Protein AF-A0A966MYA4-F1 (afdb_monomer_lite)

pLDDT: mean 76.81, std 16.51, range [45.25, 95.94]

Radius of gyration: 13.58 Å; chains: 1; bounding box: 20×44×16 Å

Secondary structure (DSSP, 8-state):
------EE-TTT--EE-TT-SB-TTT-PBP--------------

Foldseek 3Di:
DDPQDWFADPVPRDIHHLPDQADPPPRHGTDRPPPPPPPPPPDD

Structure (mmCIF, N/CA/C/O backbone):
data_AF-A0A966MYA4-F1
#
_entry.id   AF-A0A966MYA4-F1
#
loop_
_atom_site.group_PDB
_atom_site.id
_atom_site.type_symbol
_atom_site.label_atom_id
_atom_site.label_alt_id
_atom_site.label_comp_id
_atom_site.label_asym_id
_atom_site.label_entity_id
_atom_site.label_seq_id
_atom_site.pdbx_PDB_ins_code
_atom_site.Cartn_x
_atom_site.Cartn_y
_atom_site.Cartn_z
_atom_site.occupancy
_atom_site.B_iso_or_equiv
_atom_site.auth_seq_id
_atom_site.auth_comp_id
_atom_site.auth_asym_id
_atom_site.auth_atom_id
_atom_site.pdbx_PDB_model_num
ATOM 1 N N . MET A 1 1 ? 4.402 -24.196 -2.237 1.00 45.25 1 MET A N 1
ATOM 2 C CA . MET A 1 1 ? 4.238 -23.221 -1.137 1.00 45.25 1 MET A CA 1
ATOM 3 C C . MET A 1 1 ? 5.133 -22.021 -1.424 1.00 45.25 1 MET A C 1
ATOM 5 O O . MET A 1 1 ? 6.324 -22.154 -1.221 1.00 45.25 1 MET A O 1
ATOM 9 N N . ASN A 1 2 ? 4.627 -20.913 -1.984 1.00 47.00 2 ASN A N 1
ATOM 10 C CA . ASN A 1 2 ? 5.379 -19.642 -2.015 1.00 47.00 2 ASN A CA 1
ATOM 11 C C . ASN A 1 2 ? 4.482 -18.445 -2.378 1.00 47.00 2 ASN A C 1
ATOM 13 O O . ASN A 1 2 ? 4.683 -17.765 -3.384 1.00 47.00 2 ASN A O 1
ATOM 17 N N . GLN A 1 3 ? 3.447 -18.198 -1.575 1.00 57.66 3 GLN A N 1
ATOM 18 C CA . GLN A 1 3 ? 2.615 -17.009 -1.754 1.00 57.66 3 GLN A CA 1
ATOM 19 C C . GLN A 1 3 ? 3.380 -15.792 -1.227 1.00 57.66 3 GLN A C 1
ATOM 21 O O . GLN A 1 3 ? 3.303 -15.457 -0.048 1.00 57.66 3 GLN A O 1
ATOM 26 N N . ARG A 1 4 ? 4.141 -15.134 -2.107 1.00 64.69 4 ARG A N 1
ATOM 27 C CA . ARG A 1 4 ? 4.642 -13.777 -1.869 1.00 64.69 4 ARG A CA 1
ATOM 28 C C . ARG A 1 4 ? 3.438 -12.829 -1.862 1.00 64.69 4 ARG A C 1
ATOM 30 O O . ARG A 1 4 ? 3.109 -12.228 -2.881 1.00 64.69 4 ARG A O 1
ATOM 37 N N . GLN A 1 5 ? 2.725 -12.783 -0.740 1.00 75.19 5 GLN A N 1
ATOM 38 C CA . GLN A 1 5 ? 1.631 -11.844 -0.522 1.00 75.19 5 GLN A CA 1
ATOM 39 C C . GLN A 1 5 ? 2.219 -10.435 -0.515 1.00 75.19 5 GLN A C 1
ATOM 41 O O . GLN A 1 5 ? 3.132 -10.154 0.252 1.00 75.19 5 GLN A O 1
ATOM 46 N N . TYR A 1 6 ? 1.709 -9.564 -1.376 1.00 82.12 6 TYR A N 1
ATOM 47 C CA . TYR A 1 6 ? 2.014 -8.138 -1.380 1.00 82.12 6 TYR A CA 1
ATOM 48 C C . TYR A 1 6 ? 0.710 -7.377 -1.198 1.00 82.12 6 TYR A C 1
ATOM 50 O O . TYR A 1 6 ? -0.339 -7.839 -1.645 1.00 82.12 6 TYR A O 1
ATOM 58 N N . VAL A 1 7 ? 0.788 -6.210 -0.569 1.00 86.62 7 VAL A N 1
ATOM 59 C CA . VAL A 1 7 ? -0.364 -5.326 -0.380 1.00 86.62 7 VAL A CA 1
ATOM 60 C C . VAL A 1 7 ? -0.154 -4.066 -1.194 1.00 86.62 7 VAL A C 1
ATOM 62 O O . VAL A 1 7 ? 0.970 -3.586 -1.335 1.00 86.62 7 VAL A O 1
ATOM 65 N N . TYR A 1 8 ? -1.228 -3.529 -1.749 1.00 89.62 8 TYR A N 1
ATOM 66 C CA . TYR A 1 8 ? -1.174 -2.275 -2.485 1.00 89.62 8 TYR A CA 1
ATOM 67 C C . TYR A 1 8 ? -1.858 -1.196 -1.668 1.00 89.62 8 TYR A C 1
ATOM 69 O O . TYR A 1 8 ? -2.898 -1.430 -1.055 1.00 89.62 8 TYR A O 1
ATOM 77 N N . CYS A 1 9 ? -1.251 -0.016 -1.641 1.00 92.56 9 CYS A N 1
ATOM 78 C CA . CYS A 1 9 ? -1.839 1.125 -0.968 1.00 92.56 9 CYS A CA 1
ATOM 79 C C . CYS A 1 9 ? -3.099 1.575 -1.714 1.00 92.56 9 CYS A C 1
ATOM 81 O O . CYS A 1 9 ? -3.042 1.850 -2.909 1.00 92.56 9 CYS A O 1
ATOM 83 N N . ASN A 1 10 ? -4.215 1.700 -1.002 1.00 88.31 10 ASN A N 1
ATOM 84 C CA . ASN A 1 10 ? -5.472 2.222 -1.546 1.00 88.31 10 ASN A CA 1
ATOM 85 C C . ASN A 1 10 ? -5.424 3.734 -1.843 1.00 88.31 10 ASN A C 1
ATOM 87 O O . ASN A 1 10 ? -6.226 4.215 -2.634 1.00 88.31 10 ASN A O 1
ATOM 91 N N . ALA A 1 11 ? -4.486 4.469 -1.239 1.00 92.06 11 ALA A N 1
ATOM 92 C CA . ALA A 1 11 ? -4.345 5.909 -1.430 1.00 92.06 11 ALA A CA 1
ATOM 93 C C . ALA A 1 11 ? -3.474 6.270 -2.644 1.00 92.06 11 ALA A C 1
ATOM 95 O O . ALA A 1 11 ? -3.792 7.207 -3.368 1.00 92.06 11 ALA A O 1
ATOM 96 N N . CYS A 1 12 ? -2.367 5.551 -2.870 1.00 94.62 12 CYS A N 1
ATOM 97 C CA . CYS A 1 12 ? -1.391 5.892 -3.918 1.00 94.62 12 CYS A CA 1
ATOM 98 C C . CYS A 1 12 ? -1.063 4.751 -4.894 1.00 94.62 12 CYS A C 1
ATOM 100 O O . CYS A 1 12 ? -0.339 4.966 -5.861 1.00 94.62 12 CYS A O 1
ATOM 102 N N . GLY A 1 13 ? -1.530 3.525 -4.639 1.00 91.69 13 GLY A N 1
ATOM 103 C CA . GLY A 1 13 ? -1.247 2.353 -5.475 1.00 91.69 13 GLY A CA 1
ATOM 104 C C . GLY A 1 13 ? 0.134 1.718 -5.274 1.00 91.69 13 GLY A C 1
ATOM 105 O O . GLY A 1 13 ? 0.444 0.718 -5.921 1.00 91.69 13 GLY A O 1
ATOM 106 N N .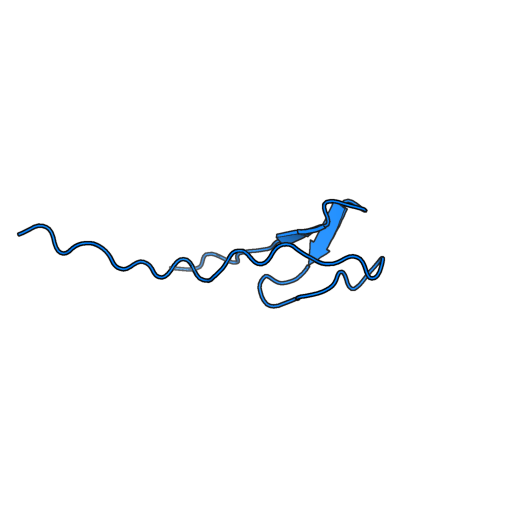 HIS A 1 14 ? 0.978 2.242 -4.376 1.00 94.19 14 HIS A N 1
ATOM 107 C CA . HIS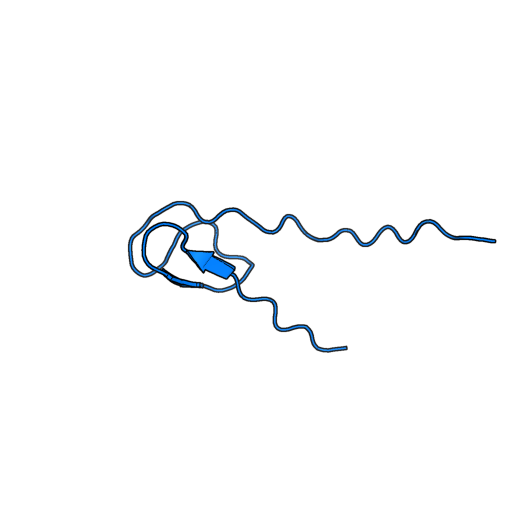 A 1 14 ? 2.314 1.684 -4.152 1.00 94.19 14 HIS A CA 1
ATOM 108 C C . HIS A 1 14 ? 2.249 0.255 -3.597 1.00 94.19 14 HIS A C 1
ATOM 110 O O . HIS A 1 14 ? 1.435 -0.053 -2.720 1.00 94.19 14 HIS A O 1
ATOM 116 N N . ARG A 1 15 ? 3.140 -0.617 -4.079 1.00 91.44 15 ARG A N 1
ATOM 117 C CA . ARG A 1 15 ? 3.270 -1.992 -3.592 1.00 91.44 15 ARG A CA 1
ATOM 118 C C . ARG A 1 15 ? 4.099 -2.000 -2.313 1.00 91.44 15 ARG A C 1
ATOM 120 O O . ARG A 1 15 ? 5.250 -1.588 -2.318 1.00 91.44 15 ARG A O 1
ATOM 127 N N . ASN A 1 16 ? 3.531 -2.524 -1.241 1.00 91.00 16 ASN A N 1
ATOM 128 C CA . ASN A 1 16 ? 4.167 -2.619 0.062 1.00 91.00 16 ASN A CA 1
ATOM 129 C C . ASN A 1 16 ? 4.244 -4.094 0.504 1.00 91.00 16 ASN A C 1
ATOM 131 O O . ASN A 1 16 ? 3.468 -4.939 0.032 1.00 91.00 16 ASN A O 1
ATOM 135 N N . PRO A 1 17 ? 5.193 -4.441 1.389 1.00 87.88 17 PRO A N 1
ATOM 136 C CA . PRO A 1 17 ? 5.252 -5.775 1.968 1.00 87.88 17 PRO A CA 1
ATOM 137 C C . PRO A 1 17 ? 4.019 -6.034 2.851 1.00 87.88 17 PRO A C 1
ATOM 139 O O . PRO A 1 17 ? 3.469 -5.102 3.433 1.00 87.88 17 PRO A O 1
ATOM 142 N N . PRO A 1 18 ? 3.587 -7.295 3.005 1.00 82.38 18 PRO A N 1
ATOM 143 C CA . PRO A 1 18 ? 2.339 -7.642 3.694 1.00 82.38 18 PRO A CA 1
ATOM 144 C C . PRO A 1 18 ? 2.394 -7.365 5.204 1.00 82.38 18 PRO A C 1
ATOM 146 O O . PRO A 1 18 ? 1.363 -7.276 5.862 1.00 82.38 18 PRO A O 1
ATOM 149 N N . SER A 1 19 ? 3.601 -7.223 5.756 1.00 82.12 19 SER A N 1
ATOM 150 C CA . SER A 1 19 ? 3.842 -6.856 7.151 1.00 82.12 19 SER A CA 1
ATOM 151 C C . SER A 1 19 ? 3.850 -5.339 7.387 1.00 82.12 19 SER A C 1
ATOM 153 O O . SER A 1 19 ? 3.925 -4.922 8.541 1.00 82.12 19 SER A O 1
ATOM 155 N N . ALA A 1 20 ? 3.798 -4.509 6.336 1.00 87.00 20 ALA A N 1
ATOM 156 C CA . ALA A 1 20 ? 3.786 -3.057 6.484 1.00 87.00 20 ALA A CA 1
ATOM 157 C C . ALA A 1 20 ? 2.424 -2.565 6.988 1.00 87.00 20 ALA A C 1
ATOM 159 O O . ALA A 1 20 ? 1.386 -2.877 6.412 1.00 87.00 20 ALA A O 1
ATOM 160 N N . THR A 1 21 ? 2.443 -1.759 8.050 1.00 88.25 21 THR A N 1
ATOM 161 C CA . THR A 1 21 ? 1.250 -1.074 8.583 1.00 88.25 21 THR A CA 1
ATOM 162 C C . THR A 1 21 ? 0.990 0.256 7.870 1.00 88.25 21 THR A C 1
ATOM 164 O O . THR A 1 21 ? -0.143 0.721 7.815 1.00 88.25 21 THR A O 1
ATOM 167 N N . PHE A 1 22 ? 2.033 0.864 7.299 1.00 92.00 22 PHE A N 1
ATOM 168 C CA . PHE A 1 22 ? 1.968 2.150 6.609 1.00 92.00 22 PHE A CA 1
ATOM 169 C C . PHE A 1 22 ? 2.666 2.060 5.260 1.00 92.00 22 PHE A C 1
ATOM 171 O O . PHE A 1 22 ? 3.622 1.301 5.091 1.00 92.00 22 PHE A O 1
ATOM 178 N N . CYS A 1 23 ? 2.198 2.849 4.300 1.00 94.19 23 CYS A N 1
ATOM 179 C CA . CYS A 1 23 ? 2.797 2.907 2.985 1.00 94.19 23 CYS A CA 1
ATOM 180 C C . CYS A 1 23 ? 4.147 3.624 3.040 1.00 94.19 23 CYS A C 1
ATOM 182 O O . CYS A 1 23 ? 4.216 4.786 3.429 1.00 94.19 23 CYS A O 1
ATOM 184 N N . SER A 1 24 ? 5.203 2.969 2.557 1.00 93.75 24 SER A N 1
ATOM 185 C CA . SER A 1 24 ? 6.549 3.556 2.504 1.00 93.75 24 SER A CA 1
ATOM 186 C C . SER A 1 24 ? 6.689 4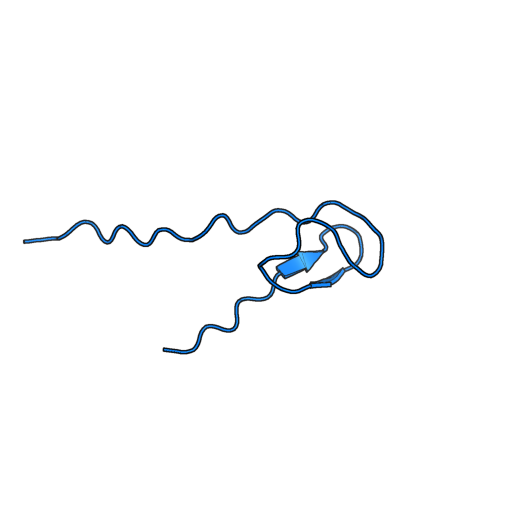.701 1.496 1.00 93.75 24 SER A C 1
ATOM 188 O O . SER A 1 24 ? 7.677 5.422 1.540 1.00 93.75 24 SER A O 1
ATOM 190 N N . ALA A 1 25 ? 5.720 4.871 0.592 1.00 94.38 25 ALA A N 1
ATOM 191 C CA . ALA A 1 25 ? 5.734 5.933 -0.409 1.00 94.38 25 ALA A CA 1
ATOM 192 C C . ALA A 1 25 ? 4.931 7.172 0.014 1.00 94.38 25 ALA A C 1
ATOM 194 O O . ALA A 1 25 ? 5.391 8.288 -0.191 1.00 94.38 25 ALA A O 1
ATOM 195 N N . CYS A 1 26 ? 3.733 6.994 0.585 1.00 95.94 26 CYS A N 1
ATOM 196 C CA . CYS A 1 26 ? 2.837 8.114 0.910 1.00 95.94 26 CYS A CA 1
ATOM 197 C C . CYS A 1 26 ? 2.493 8.259 2.400 1.00 95.94 26 CYS A C 1
ATOM 199 O O . CYS A 1 26 ? 1.828 9.220 2.767 1.00 95.94 26 CYS A O 1
ATOM 201 N N . GLY A 1 27 ? 2.879 7.308 3.256 1.00 93.00 27 GLY A N 1
ATOM 202 C CA . GLY A 1 27 ? 2.581 7.331 4.693 1.00 93.00 27 GLY A CA 1
ATOM 203 C C . GLY A 1 27 ? 1.152 6.934 5.084 1.00 93.00 27 GLY A C 1
ATOM 204 O O . GLY A 1 27 ? 0.855 6.858 6.273 1.00 93.00 27 GLY A O 1
ATOM 205 N N . ALA A 1 28 ? 0.265 6.644 4.125 1.00 93.12 28 ALA A N 1
ATOM 206 C CA . ALA A 1 28 ? -1.103 6.211 4.419 1.00 93.12 28 ALA A CA 1
ATOM 207 C C . ALA A 1 28 ? -1.137 4.840 5.114 1.00 93.12 28 ALA A C 1
ATOM 209 O O . ALA A 1 28 ? -0.281 3.986 4.869 1.00 93.12 28 ALA A O 1
ATOM 210 N N . VAL A 1 29 ? -2.148 4.613 5.953 1.00 90.44 29 VAL A N 1
ATOM 211 C CA . VAL A 1 29 ? -2.358 3.327 6.633 1.00 90.44 29 VAL A CA 1
ATOM 212 C C . VAL A 1 29 ? -2.692 2.254 5.599 1.00 90.44 29 VAL A C 1
ATOM 214 O O . VAL A 1 29 ? -3.583 2.433 4.769 1.00 90.44 29 VAL A O 1
ATOM 217 N N . LEU A 1 30 ? -1.965 1.141 5.640 1.00 88.31 30 LEU A N 1
ATOM 218 C CA . LEU A 1 30 ? -2.260 -0.033 4.831 1.00 88.31 30 LEU A CA 1
ATOM 219 C C . LEU A 1 30 ? -3.212 -0.926 5.613 1.00 88.31 30 LEU A C 1
ATOM 221 O O . LEU A 1 30 ? -2.934 -1.286 6.759 1.00 88.31 30 LEU A O 1
ATOM 225 N N . ASP A 1 31 ? -4.322 -1.296 4.981 1.00 73.44 31 ASP A N 1
ATOM 226 C CA . ASP A 1 31 ? -5.199 -2.320 5.525 1.00 73.44 31 ASP A CA 1
ATOM 227 C C . ASP A 1 31 ? -4.410 -3.632 5.570 1.00 73.44 31 ASP A C 1
ATOM 229 O O . ASP A 1 31 ? -3.965 -4.160 4.545 1.00 73.44 31 ASP A O 1
ATOM 233 N N . LYS A 1 32 ? -4.125 -4.099 6.787 1.00 66.88 32 LYS A N 1
ATOM 234 C CA . LYS A 1 32 ? -3.419 -5.358 6.993 1.00 66.88 32 LYS A CA 1
ATOM 235 C C . LYS A 1 32 ? -4.306 -6.450 6.399 1.00 66.88 32 LYS A C 1
ATOM 237 O O . LYS A 1 32 ? -5.417 -6.617 6.901 1.00 66.88 32 LYS A O 1
ATOM 242 N N . PRO A 1 33 ? -3.831 -7.288 5.460 1.00 59.72 33 PRO A N 1
ATOM 243 C CA . PRO A 1 33 ? -4.402 -8.610 5.321 1.00 59.72 33 PRO A CA 1
ATOM 244 C C . PRO A 1 33 ? -4.021 -9.323 6.613 1.00 59.72 33 PRO A C 1
ATOM 246 O O . PRO A 1 33 ? -2.945 -9.918 6.714 1.00 59.72 33 PRO A O 1
ATOM 249 N N . SER A 1 34 ? -4.864 -9.152 7.639 1.00 53.56 34 SER A N 1
ATOM 250 C CA . SER A 1 34 ? -4.805 -9.900 8.881 1.00 53.56 34 SER A CA 1
ATOM 251 C C . SER A 1 34 ? -4.553 -11.322 8.460 1.00 53.56 34 SER A C 1
ATOM 253 O O . SER A 1 34 ? -5.299 -11.856 7.630 1.00 53.56 34 SER A O 1
ATOM 255 N N . THR A 1 35 ? -3.406 -11.823 8.920 1.00 52.09 35 THR A N 1
ATOM 256 C CA . THR A 1 35 ? -2.939 -13.186 8.783 1.00 52.09 35 THR A CA 1
ATOM 257 C C . THR A 1 35 ? -4.138 -14.049 8.499 1.00 52.09 35 THR A C 1
ATOM 259 O O . THR A 1 35 ? -5.029 -14.160 9.342 1.00 52.09 35 THR A O 1
ATOM 262 N N . ARG A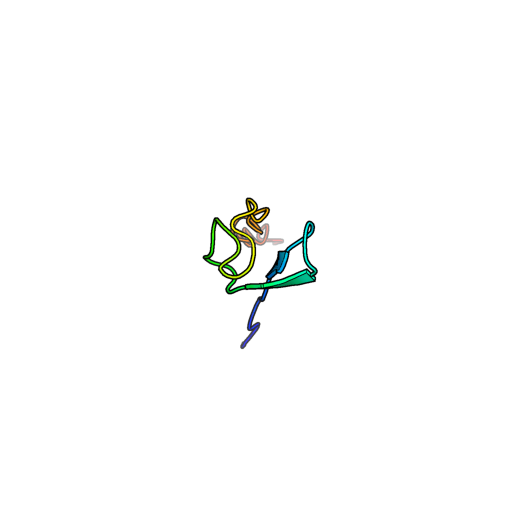 1 36 ? -4.208 -14.578 7.276 1.00 57.22 36 ARG A N 1
ATOM 263 C CA . ARG A 1 36 ? -5.120 -15.663 6.964 1.00 57.22 36 ARG A CA 1
ATOM 264 C C . ARG A 1 36 ? -4.649 -16.775 7.894 1.00 57.22 36 ARG A C 1
ATOM 266 O O . ARG A 1 36 ? -3.779 -17.564 7.538 1.00 57.22 36 ARG A O 1
ATOM 273 N N . THR A 1 37 ? -5.122 -16.751 9.137 1.00 50.75 37 THR A N 1
ATOM 274 C CA . THR A 1 37 ? -5.080 -17.856 10.064 1.00 50.75 37 THR A CA 1
ATOM 275 C C . THR A 1 37 ? -5.996 -18.822 9.370 1.00 50.75 37 THR A C 1
ATOM 277 O O . THR A 1 37 ? -7.215 -18.790 9.505 1.00 50.75 37 THR A O 1
ATOM 280 N N . VAL A 1 38 ? -5.385 -19.585 8.478 1.00 59.28 38 VAL A N 1
ATOM 281 C CA . VAL A 1 38 ? -5.947 -20.765 7.878 1.00 59.28 38 VAL A CA 1
ATOM 282 C C . VAL A 1 38 ? -6.059 -21.742 9.051 1.00 59.28 38 VAL A C 1
ATOM 284 O O . VAL A 1 38 ? -5.291 -22.684 9.184 1.00 59.28 38 VAL A O 1
ATOM 287 N N . VAL A 1 39 ? -6.993 -21.474 9.971 1.00 58.16 39 VAL A N 1
ATOM 288 C CA . VAL A 1 39 ? -7.694 -22.536 10.670 1.00 58.16 39 VAL A CA 1
ATOM 289 C C . VAL A 1 39 ? -8.499 -23.198 9.567 1.00 58.16 39 VAL A C 1
ATOM 291 O O . VAL A 1 39 ? -9.624 -22.812 9.277 1.00 58.16 39 VAL A O 1
ATOM 294 N N . LEU A 1 40 ? -7.856 -24.125 8.854 1.00 60.94 40 LEU A N 1
ATOM 295 C CA . LEU A 1 40 ? -8.589 -25.139 8.115 1.00 60.94 40 LEU A CA 1
ATOM 296 C C . LEU A 1 40 ? -9.528 -25.761 9.153 1.00 60.94 40 LEU A C 1
ATOM 298 O O . LEU A 1 40 ? -9.013 -26.336 10.121 1.00 60.94 40 LEU A O 1
ATOM 302 N N . PRO A 1 41 ? -10.864 -25.623 9.044 1.00 61.69 41 PRO A N 1
ATOM 303 C CA . PRO A 1 41 ? -11.723 -26.519 9.787 1.00 61.69 41 PRO A CA 1
ATOM 304 C C . PRO A 1 41 ? -11.327 -27.918 9.324 1.00 61.69 41 PRO A C 1
ATOM 306 O O . PRO A 1 41 ? -11.390 -28.233 8.135 1.00 61.69 41 PRO A O 1
ATOM 309 N N . LYS A 1 42 ? -10.811 -28.716 10.258 1.00 58.91 42 LYS A N 1
ATOM 310 C CA . LYS A 1 42 ? -10.608 -30.145 10.055 1.00 58.91 42 LYS A CA 1
ATOM 311 C C . LYS A 1 42 ? -11.979 -30.684 9.643 1.00 58.91 42 LYS A C 1
ATOM 313 O O . LYS A 1 42 ? -12.894 -30.661 10.459 1.00 58.91 42 LYS A O 1
ATOM 318 N N . THR A 1 43 ? -12.148 -31.023 8.370 1.00 65.12 43 THR A N 1
ATOM 319 C CA . THR A 1 43 ? -13.290 -31.820 7.924 1.00 65.12 43 THR A CA 1
ATOM 320 C C . THR A 1 43 ? -12.809 -33.260 7.984 1.00 65.12 43 THR A C 1
ATOM 322 O O . THR A 1 43 ? -11.799 -33.577 7.353 1.00 65.12 43 THR A O 1
ATOM 325 N N . ASP A 1 44 ? -13.457 -34.003 8.879 1.00 55.06 44 ASP A N 1
ATOM 326 C CA 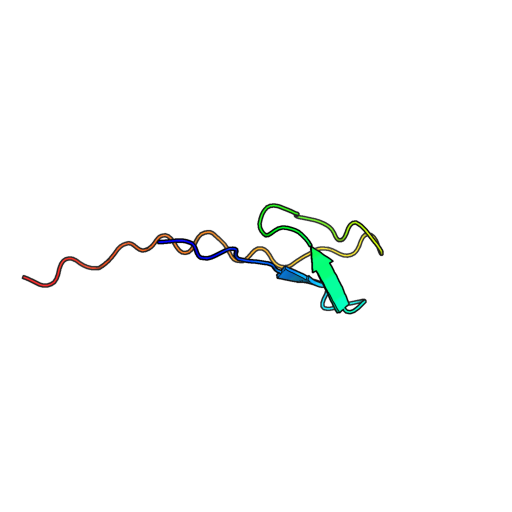. ASP A 1 44 ? -13.406 -35.454 9.100 1.00 55.06 44 ASP A CA 1
ATOM 327 C C . ASP A 1 44 ? -13.473 -36.254 7.79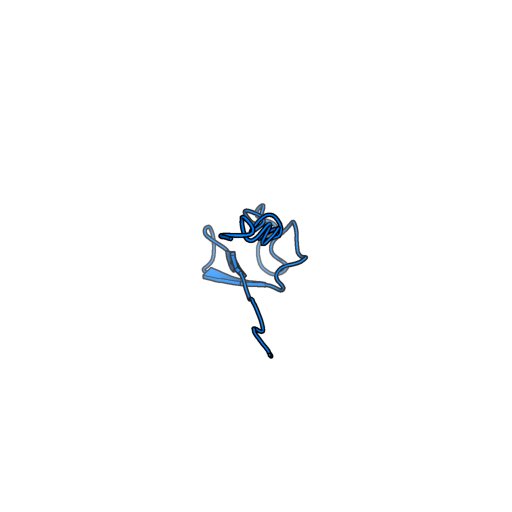0 1.00 55.06 44 ASP A C 1
ATOM 329 O O . ASP A 1 44 ? -14.303 -35.887 6.924 1.00 55.06 44 ASP A O 1
#

Sequence (44 aa):
MNQRQYVYCNACGHRNPPSATFCSACGAVLDKPSTRTVVLPKTD